Protein AF-A0A9Q0JCF6-F1 (afdb_monomer_lite)

Radius of gyration: 12.87 Å; chains: 1; bounding box: 29×24×26 Å

Organism: NCBI:txid218843

pLDDT: mean 94.23, std 1.71, range [88.44, 97.44]

Secondary structure (DSSP, 8-state):
-EE-GGG-STTHHHHHHHHHHHHHTT-EETTTEE-------------EEPTTT-PEE-

Sequence (58 aa):
MQLHPRHFGRNLRENLVSKLMKDVEGTCSGRHGFVVAITGIESVGKGLIRDGTGFATF

Structure (mmCIF, N/CA/C/O backbone):
data_AF-A0A9Q0JCF6-F1
#
_entry.id   AF-A0A9Q0JCF6-F1
#
loop_
_atom_site.group_PDB
_atom_site.id
_atom_site.type_symbol
_atom_site.label_atom_id
_atom_site.label_alt_id
_atom_site.label_comp_id
_atom_site.label_asym_id
_atom_site.label_entity_id
_atom_site.label_seq_id
_atom_site.pdbx_PDB_ins_code
_atom_site.Cartn_x
_atom_site.Cartn_y
_atom_site.Cartn_z
_atom_site.occupancy
_atom_site.B_iso_or_equiv
_atom_site.auth_seq_id
_atom_site.auth_comp_id
_atom_site.auth_asym_id
_atom_site.auth_atom_id
_atom_site.pdbx_PDB_model_num
ATOM 1 N N . MET A 1 1 ? 0.271 4.440 -3.699 1.00 88.44 1 MET A N 1
ATOM 2 C CA . MET A 1 1 ? 1.367 4.168 -2.729 1.00 88.44 1 MET A CA 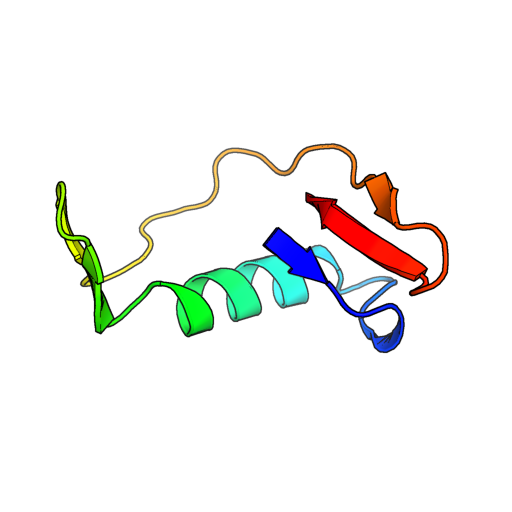1
ATOM 3 C C . MET A 1 1 ? 2.719 4.309 -3.421 1.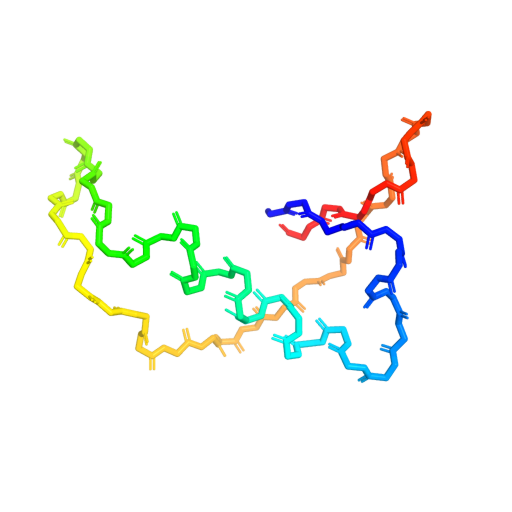00 88.44 1 MET A C 1
ATOM 5 O O . MET A 1 1 ? 2.798 3.911 -4.570 1.00 88.44 1 MET A O 1
ATOM 9 N N . GLN A 1 2 ? 3.771 4.822 -2.762 1.00 93.31 2 GLN A N 1
ATOM 10 C CA . GLN A 1 2 ? 5.136 4.874 -3.328 1.00 93.31 2 GLN A CA 1
ATOM 11 C C . GLN A 1 2 ? 6.069 3.839 -2.684 1.00 93.31 2 GLN A C 1
ATOM 13 O O . GLN A 1 2 ? 6.179 3.792 -1.461 1.00 93.31 2 GLN A O 1
ATOM 18 N N . LEU A 1 3 ? 6.775 3.047 -3.492 1.00 94.75 3 LEU A N 1
ATOM 19 C CA . LEU A 1 3 ? 7.722 2.027 -3.042 1.00 94.75 3 LEU A CA 1
ATOM 20 C C . LEU A 1 3 ? 9.148 2.360 -3.496 1.00 94.75 3 LEU A C 1
ATOM 22 O O . LEU A 1 3 ? 9.394 2.639 -4.669 1.00 94.75 3 LEU A O 1
ATOM 26 N N . HIS A 1 4 ? 10.091 2.302 -2.557 1.00 94.75 4 HIS A N 1
ATOM 27 C CA . HIS A 1 4 ? 11.506 2.557 -2.819 1.00 94.75 4 HIS A CA 1
ATOM 28 C C . HIS A 1 4 ? 12.141 1.417 -3.650 1.00 94.75 4 HIS A C 1
ATOM 30 O O . HIS A 1 4 ? 11.899 0.251 -3.323 1.00 94.75 4 HIS A O 1
ATOM 36 N N . PRO A 1 5 ? 13.036 1.710 -4.621 1.00 94.75 5 PRO A N 1
ATOM 37 C CA . PRO A 1 5 ? 13.662 0.707 -5.500 1.00 94.75 5 PRO A CA 1
ATOM 38 C C . PRO A 1 5 ? 14.292 -0.499 -4.799 1.00 94.75 5 PRO A C 1
ATOM 40 O O . PRO A 1 5 ? 14.184 -1.623 -5.271 1.00 94.75 5 PRO A O 1
ATOM 43 N N . ARG A 1 6 ? 14.908 -0.283 -3.627 1.00 94.31 6 ARG A N 1
ATOM 44 C CA . ARG A 1 6 ? 15.483 -1.343 -2.767 1.00 94.31 6 ARG A CA 1
ATOM 45 C C . ARG A 1 6 ? 14.543 -2.524 -2.466 1.00 94.31 6 ARG A C 1
ATOM 47 O O . ARG A 1 6 ? 15.019 -3.582 -2.081 1.00 94.31 6 ARG A O 1
ATOM 54 N N . HIS A 1 7 ? 13.229 -2.321 -2.556 1.00 93.75 7 HIS A N 1
ATOM 55 C CA . HIS A 1 7 ? 12.213 -3.332 -2.255 1.00 93.75 7 HIS A CA 1
ATOM 56 C C . HIS A 1 7 ? 11.676 -4.035 -3.509 1.00 93.75 7 HIS A C 1
ATOM 58 O O . HIS A 1 7 ? 10.769 -4.863 -3.400 1.00 93.75 7 HIS A O 1
ATOM 64 N N . PHE A 1 8 ? 12.212 -3.709 -4.690 1.00 93.25 8 PHE A N 1
ATOM 65 C CA . PHE A 1 8 ? 11.892 -4.404 -5.931 1.00 93.25 8 PHE A CA 1
ATOM 66 C C . PHE A 1 8 ? 12.492 -5.811 -5.913 1.00 93.25 8 PHE A C 1
ATOM 68 O O . PHE A 1 8 ? 13.599 -6.025 -5.424 1.00 93.25 8 PHE A O 1
ATOM 75 N N . GLY A 1 9 ? 11.753 -6.778 -6.454 1.00 92.12 9 GLY A N 1
ATOM 76 C CA . GLY A 1 9 ? 12.173 -8.174 -6.516 1.00 92.12 9 GLY A CA 1
ATOM 77 C C . GLY A 1 9 ? 11.095 -9.126 -6.014 1.00 92.12 9 GLY A C 1
ATOM 78 O O . GLY A 1 9 ? 9.909 -8.801 -6.017 1.00 92.12 9 GLY A O 1
ATOM 79 N N . ARG A 1 10 ? 11.517 -10.318 -5.578 1.00 93.44 10 ARG A N 1
ATOM 80 C CA . ARG A 1 10 ? 10.624 -11.435 -5.228 1.00 93.44 10 ARG A CA 1
ATOM 81 C C . ARG A 1 10 ? 9.566 -11.075 -4.181 1.00 93.44 10 ARG A C 1
ATOM 83 O O . ARG A 1 10 ? 8.439 -11.538 -4.295 1.00 93.44 10 ARG A O 1
ATOM 90 N N . ASN A 1 11 ? 9.915 -10.204 -3.234 1.00 93.69 11 ASN A N 1
ATOM 91 C CA . ASN A 1 11 ? 9.057 -9.862 -2.099 1.00 93.69 11 ASN A CA 1
ATOM 92 C C . ASN A 1 11 ? 8.284 -8.545 -2.299 1.00 93.69 11 ASN A C 1
ATOM 94 O O . ASN A 1 11 ? 7.855 -7.907 -1.338 1.00 93.69 11 ASN A O 1
ATOM 98 N N . LEU A 1 12 ? 8.139 -8.085 -3.549 1.00 92.25 12 LEU A N 1
ATOM 99 C CA . LEU A 1 12 ? 7.477 -6.818 -3.876 1.00 92.25 12 LEU A CA 1
ATOM 100 C C . LEU A 1 12 ? 6.074 -6.742 -3.260 1.00 92.25 12 LEU A C 1
ATOM 102 O O . LEU A 1 12 ? 5.717 -5.729 -2.661 1.00 92.25 12 LEU A O 1
ATOM 106 N N . ARG A 1 13 ? 5.294 -7.824 -3.383 1.00 92.31 13 ARG A N 1
ATOM 107 C CA . ARG A 1 13 ? 3.926 -7.881 -2.863 1.00 92.31 13 ARG A CA 1
ATOM 108 C C . ARG A 1 13 ? 3.908 -7.762 -1.344 1.00 92.31 13 ARG A C 1
ATOM 110 O O . ARG A 1 13 ? 3.171 -6.922 -0.842 1.00 92.31 13 ARG A O 1
ATOM 117 N N . GLU A 1 14 ? 4.718 -8.539 -0.621 1.00 94.06 14 GLU A N 1
ATOM 118 C CA . GLU A 1 14 ? 4.757 -8.444 0.845 1.00 94.06 14 GLU A CA 1
ATOM 119 C C . GLU A 1 14 ? 5.214 -7.058 1.309 1.00 94.06 14 GLU A C 1
ATOM 121 O O . GLU A 1 14 ? 4.625 -6.496 2.229 1.00 94.06 14 GLU A O 1
ATOM 126 N N . ASN A 1 15 ? 6.203 -6.464 0.635 1.00 94.62 15 ASN A N 1
ATOM 127 C CA . ASN A 1 15 ? 6.674 -5.115 0.948 1.00 94.62 15 ASN A CA 1
ATOM 128 C C . ASN A 1 15 ? 5.575 -4.058 0.745 1.00 94.62 15 ASN A C 1
ATOM 130 O O . ASN A 1 15 ? 5.460 -3.137 1.553 1.00 94.62 15 A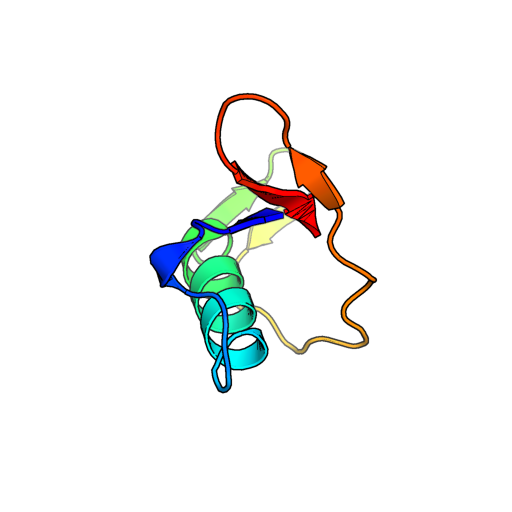SN A O 1
ATOM 134 N N . LEU A 1 16 ? 4.747 -4.191 -0.300 1.00 94.06 16 LEU A N 1
ATOM 135 C CA . LEU A 1 16 ? 3.590 -3.318 -0.527 1.00 94.06 16 LEU A CA 1
ATOM 136 C C . LEU A 1 16 ? 2.523 -3.494 0.558 1.00 94.06 16 LEU A C 1
ATOM 138 O O . LEU A 1 16 ? 2.036 -2.499 1.087 1.00 94.06 16 LEU A O 1
ATOM 142 N N . VAL A 1 17 ? 2.187 -4.736 0.922 1.00 93.94 17 VAL A N 1
ATOM 143 C CA . VAL A 1 17 ? 1.202 -5.024 1.982 1.00 93.94 17 VAL A CA 1
ATOM 144 C C . VAL A 1 17 ? 1.674 -4.463 3.319 1.00 93.94 17 VAL A C 1
ATOM 146 O O . VAL A 1 17 ? 0.939 -3.740 3.984 1.00 93.94 17 VAL A O 1
ATOM 149 N N . SER A 1 18 ? 2.922 -4.754 3.689 1.00 94.19 18 SER A N 1
ATOM 150 C CA . SER A 1 18 ? 3.519 -4.294 4.941 1.00 94.19 18 SER A CA 1
ATOM 151 C C . SER A 1 18 ? 3.554 -2.769 5.010 1.00 94.19 18 SER A C 1
ATOM 153 O O . SER A 1 18 ? 3.220 -2.180 6.039 1.00 94.19 18 SER A O 1
ATOM 155 N N . LYS A 1 19 ? 3.893 -2.114 3.893 1.00 94.69 19 LYS A N 1
ATOM 156 C CA . LYS A 1 19 ? 3.842 -0.658 3.795 1.00 94.69 19 LYS A CA 1
ATOM 157 C C . LYS A 1 19 ? 2.418 -0.121 3.924 1.00 94.69 19 LYS A C 1
ATOM 159 O O . LYS A 1 19 ? 2.239 0.884 4.600 1.00 94.69 19 LYS A O 1
ATOM 164 N N . LEU A 1 20 ? 1.424 -0.773 3.313 1.00 95.25 20 LEU A N 1
ATOM 165 C CA . LEU A 1 20 ? 0.021 -0.363 3.418 1.00 95.25 20 LEU A CA 1
ATOM 166 C C . LEU A 1 20 ? -0.408 -0.372 4.880 1.00 95.25 20 LEU A C 1
ATOM 168 O O . LEU A 1 20 ? -0.807 0.660 5.399 1.00 95.25 20 LEU A O 1
ATOM 172 N N . MET A 1 21 ? -0.257 -1.516 5.546 1.00 95.38 21 MET A N 1
ATOM 173 C CA . MET A 1 21 ? -0.630 -1.674 6.951 1.00 95.38 21 MET A CA 1
ATOM 174 C C . MET A 1 21 ? 0.022 -0.591 7.811 1.00 95.38 21 MET A C 1
ATOM 176 O O . MET A 1 21 ? -0.669 0.148 8.502 1.00 95.38 21 MET A O 1
ATOM 180 N N . LYS A 1 22 ? 1.339 -0.401 7.664 1.00 95.38 22 LYS A N 1
ATOM 181 C CA . LYS A 1 22 ? 2.088 0.615 8.412 1.00 95.38 22 LYS A CA 1
ATOM 182 C C . LYS A 1 22 ? 1.618 2.051 8.159 1.00 95.38 22 LYS A C 1
ATOM 184 O O . LYS A 1 22 ? 1.655 2.862 9.078 1.00 95.38 22 LYS A O 1
ATOM 189 N N . ASP A 1 23 ? 1.264 2.385 6.922 1.00 94.44 23 ASP A N 1
ATOM 190 C CA . ASP A 1 23 ? 0.917 3.756 6.550 1.00 94.44 23 ASP A CA 1
ATOM 191 C C . ASP A 1 23 ? -0.539 4.110 6.905 1.00 94.44 23 ASP A C 1
ATOM 193 O O . ASP A 1 23 ? -0.833 5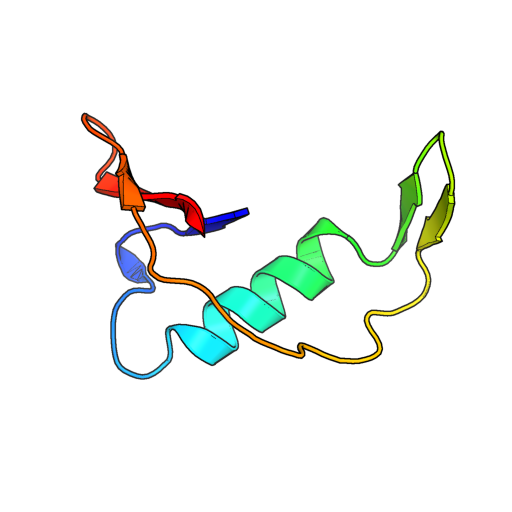.294 7.066 1.00 94.44 23 ASP A O 1
ATOM 197 N N . VAL A 1 24 ? -1.453 3.128 6.986 1.00 94.75 24 VAL A N 1
ATOM 198 C CA . VAL A 1 24 ? -2.896 3.399 7.143 1.00 94.75 24 VAL A CA 1
ATOM 199 C C . VAL A 1 24 ? -3.475 2.933 8.477 1.00 94.75 24 VAL A C 1
ATOM 201 O O . VAL A 1 24 ? -4.338 3.625 9.022 1.00 94.75 24 VAL A O 1
ATOM 204 N N . GLU A 1 25 ? -3.051 1.791 9.018 1.00 95.94 25 GLU A N 1
ATOM 205 C CA . GLU A 1 25 ? -3.605 1.290 10.281 1.00 95.94 25 GLU A CA 1
ATOM 206 C C . GLU A 1 25 ? -3.245 2.230 11.435 1.00 95.94 25 GLU A C 1
ATOM 208 O O . GLU A 1 25 ? -2.121 2.715 11.552 1.00 95.94 25 GLU A O 1
ATOM 213 N N . GLY A 1 26 ? -4.226 2.529 12.282 1.00 96.62 26 GLY A N 1
ATOM 214 C CA . GLY A 1 26 ? -4.074 3.470 13.385 1.00 96.62 26 GLY A CA 1
ATOM 215 C C . GLY A 1 26 ? -4.145 4.947 12.986 1.00 96.62 26 GLY A C 1
ATOM 216 O O . GLY A 1 26 ? -3.920 5.812 13.833 1.00 96.62 26 GLY A O 1
ATOM 217 N N . THR A 1 27 ? -4.457 5.269 11.726 1.00 97.06 27 THR A N 1
ATOM 218 C CA . THR A 1 27 ? -4.609 6.662 11.275 1.00 97.06 27 THR A CA 1
ATOM 219 C C . THR A 1 27 ? -6.067 7.129 11.298 1.00 97.06 27 THR A C 1
ATOM 221 O O . THR A 1 27 ? -7.001 6.359 11.063 1.00 97.06 27 THR A O 1
ATOM 224 N N . CYS A 1 28 ? -6.274 8.424 11.559 1.00 96.38 28 CYS A N 1
ATOM 225 C CA . CYS A 1 28 ? -7.574 9.078 11.405 1.00 96.38 28 CYS A CA 1
ATOM 226 C C . CYS A 1 28 ? -7.723 9.640 9.988 1.00 96.38 28 CYS A C 1
ATOM 228 O O . CYS A 1 28 ? -7.042 10.591 9.604 1.00 96.38 28 CYS A O 1
ATOM 230 N N . SER A 1 29 ? -8.680 9.112 9.233 1.00 92.06 29 SER A N 1
ATOM 231 C CA . SER A 1 29 ? -9.164 9.722 8.002 1.00 92.06 29 SER A CA 1
ATOM 232 C C . SER A 1 29 ? -10.270 10.720 8.332 1.00 92.06 29 SER A C 1
ATOM 234 O O . SER A 1 29 ? -11.322 10.332 8.833 1.00 92.06 29 SER A O 1
ATOM 236 N N . GLY A 1 30 ? -10.103 11.997 7.977 1.00 91.94 30 GLY A N 1
ATOM 237 C CA . GLY A 1 30 ? -11.152 13.009 8.186 1.00 91.94 30 GLY A CA 1
ATOM 238 C C . GLY A 1 30 ? -12.489 12.685 7.497 1.00 91.94 30 GLY A C 1
ATOM 239 O O . GLY A 1 30 ? -13.522 13.215 7.886 1.00 91.94 30 GLY A O 1
ATOM 240 N N . ARG A 1 31 ? -12.480 11.792 6.497 1.00 94.88 31 ARG A N 1
ATOM 241 C CA . ARG A 1 31 ? -13.678 11.347 5.770 1.00 94.88 31 ARG A CA 1
ATOM 242 C C . ARG A 1 31 ? -14.289 10.052 6.312 1.00 94.88 31 ARG A C 1
ATOM 244 O O . ARG A 1 31 ? -15.491 9.868 6.174 1.00 94.88 31 ARG A O 1
ATOM 251 N N . HIS A 1 32 ? -13.480 9.157 6.880 1.00 92.62 32 HIS A N 1
ATOM 252 C CA . HIS A 1 32 ? -13.903 7.784 7.204 1.00 92.62 32 HIS A CA 1
ATOM 253 C C . HIS A 1 32 ? -13.698 7.394 8.676 1.00 92.62 32 HIS A C 1
ATOM 255 O O . HIS A 1 32 ? -14.040 6.281 9.060 1.00 92.62 32 HIS A O 1
ATOM 261 N N . GLY A 1 33 ? -13.164 8.289 9.509 1.00 96.38 33 GLY A N 1
ATOM 262 C CA . GLY A 1 33 ? -12.874 8.012 10.914 1.00 96.38 33 GLY A CA 1
ATOM 263 C C . GLY A 1 33 ? -11.543 7.285 11.116 1.00 96.38 33 GLY A C 1
ATOM 264 O O . GLY A 1 33 ? -10.603 7.450 10.339 1.00 96.38 33 GLY A O 1
ATOM 265 N N . PHE A 1 34 ? -11.445 6.520 12.200 1.00 97.44 34 PHE A N 1
ATOM 266 C CA . PHE A 1 34 ? -10.223 5.819 12.591 1.00 97.44 34 PHE A CA 1
ATOM 267 C C . PHE A 1 34 ? -10.103 4.464 11.882 1.00 97.44 34 PHE A C 1
ATOM 269 O O . PHE A 1 34 ? -11.008 3.633 11.959 1.00 97.44 34 PHE A O 1
ATOM 276 N N . VAL A 1 35 ? -8.980 4.231 11.204 1.00 97.12 35 VAL A N 1
ATOM 277 C CA . VAL A 1 35 ? -8.704 2.974 10.499 1.00 97.12 35 VAL A CA 1
ATOM 278 C C . VAL A 1 35 ? -8.109 1.968 11.481 1.00 97.12 35 VAL A C 1
ATOM 280 O O . VAL A 1 35 ? -6.993 2.150 11.956 1.00 97.12 35 VAL A O 1
ATOM 283 N N . VAL A 1 36 ? -8.847 0.897 11.781 1.00 96.31 36 VAL A N 1
ATOM 284 C CA . VAL A 1 36 ? -8.426 -0.112 12.772 1.00 96.31 36 VAL A CA 1
ATOM 285 C C . VAL A 1 36 ? -7.524 -1.182 12.157 1.00 96.31 36 VAL A C 1
ATOM 287 O O . VAL A 1 36 ? -6.493 -1.504 12.736 1.00 96.31 36 VAL A O 1
ATOM 290 N N . ALA A 1 37 ? -7.909 -1.737 11.006 1.00 95.94 37 ALA A N 1
ATOM 291 C CA . ALA A 1 37 ? -7.178 -2.820 10.353 1.00 95.94 37 ALA A CA 1
ATOM 292 C C . ALA A 1 37 ? -7.485 -2.885 8.850 1.00 95.94 37 ALA A C 1
ATOM 294 O O . ALA A 1 37 ? -8.607 -2.598 8.423 1.00 95.94 37 ALA A O 1
ATOM 295 N N . ILE A 1 38 ? -6.504 -3.315 8.057 1.00 94.56 38 ILE A N 1
ATOM 296 C CA . ILE A 1 38 ? -6.680 -3.705 6.657 1.00 94.56 38 ILE A CA 1
ATOM 297 C C . ILE A 1 38 ? -7.196 -5.149 6.618 1.00 94.56 38 ILE A C 1
ATOM 299 O O . ILE A 1 38 ? -6.540 -6.072 7.092 1.00 94.56 38 ILE A O 1
ATOM 303 N N . THR A 1 39 ? -8.367 -5.368 6.018 1.00 95.38 39 THR A N 1
ATOM 304 C CA . THR A 1 39 ? -9.021 -6.691 5.987 1.00 95.38 39 THR A CA 1
ATOM 305 C C . THR A 1 39 ? -8.563 -7.584 4.836 1.00 95.38 39 THR A C 1
ATOM 307 O O . THR A 1 39 ? -8.706 -8.802 4.903 1.00 95.38 39 THR A O 1
ATOM 310 N N . GLY A 1 40 ? -8.003 -7.005 3.776 1.00 93.31 40 GLY A N 1
ATOM 311 C CA . GLY A 1 40 ? -7.527 -7.753 2.621 1.00 93.31 40 GLY A CA 1
ATOM 312 C C . GLY A 1 40 ? -7.042 -6.851 1.494 1.00 93.31 40 GLY A C 1
ATOM 313 O O . GLY A 1 40 ? -7.231 -5.636 1.518 1.00 93.31 40 GLY A O 1
ATOM 314 N N . ILE A 1 41 ? -6.401 -7.464 0.497 1.00 93.12 41 ILE A N 1
ATOM 315 C CA . ILE A 1 41 ? -5.985 -6.804 -0.745 1.00 93.12 41 ILE A CA 1
ATOM 316 C C . ILE A 1 41 ? -6.571 -7.586 -1.910 1.00 93.12 41 ILE A C 1
ATOM 318 O O . ILE A 1 41 ? -6.140 -8.709 -2.180 1.00 93.12 41 ILE A O 1
ATOM 322 N N . GLU A 1 42 ? -7.514 -6.971 -2.615 1.00 94.19 42 GLU A N 1
ATOM 323 C CA . GLU A 1 42 ? -8.197 -7.593 -3.751 1.00 94.19 42 GLU A CA 1
ATOM 324 C C . GLU A 1 42 ? -7.276 -7.724 -4.968 1.00 94.19 42 GLU A C 1
ATOM 326 O O . GLU A 1 42 ? -7.133 -8.799 -5.544 1.00 94.19 42 GLU A O 1
ATOM 331 N N . SER A 1 43 ? -6.600 -6.640 -5.353 1.00 92.25 43 SER A N 1
ATOM 332 C CA . SER A 1 43 ? -5.683 -6.635 -6.492 1.00 92.25 43 SER A CA 1
ATOM 333 C C . SER A 1 43 ? -4.561 -5.614 -6.314 1.00 92.25 43 SER A C 1
ATOM 335 O O . SER A 1 43 ? -4.668 -4.668 -5.538 1.00 92.25 43 SER A O 1
ATOM 337 N N . VAL A 1 44 ? -3.449 -5.836 -7.020 1.00 91.38 44 VAL A N 1
ATOM 338 C CA . VAL A 1 44 ? -2.325 -4.897 -7.095 1.00 91.38 44 VAL A CA 1
ATOM 339 C C . VAL A 1 44 ? -2.116 -4.571 -8.566 1.00 91.38 44 VAL A C 1
ATOM 341 O O . VAL A 1 44 ? -1.868 -5.470 -9.370 1.00 91.38 44 VAL A O 1
ATOM 344 N N . GLY A 1 45 ? -2.266 -3.294 -8.916 1.00 91.94 45 GLY A N 1
ATOM 345 C CA . GLY A 1 45 ? -2.102 -2.813 -10.284 1.00 91.94 45 GLY A CA 1
ATOM 346 C C . GLY A 1 45 ? -0.651 -2.864 -10.773 1.00 91.94 45 GLY A C 1
ATOM 347 O O . GLY A 1 45 ? 0.282 -3.155 -10.022 1.00 91.94 45 GLY A O 1
ATOM 348 N N . LYS A 1 46 ? -0.450 -2.549 -12.057 1.00 93.00 46 LYS A N 1
ATOM 349 C CA . LYS A 1 46 ? 0.898 -2.359 -12.609 1.00 93.00 46 LYS A CA 1
ATOM 350 C C . LYS A 1 46 ? 1.502 -1.086 -12.015 1.00 93.00 46 LYS A C 1
ATOM 352 O O . LYS A 1 46 ? 0.897 -0.023 -12.113 1.00 93.00 46 LYS A O 1
ATOM 357 N N . GLY A 1 47 ? 2.689 -1.202 -11.429 1.00 92.69 47 GLY A N 1
ATOM 358 C CA . GLY A 1 47 ? 3.412 -0.050 -10.899 1.00 92.69 47 GLY A CA 1
ATOM 359 C C . GLY A 1 47 ? 3.962 0.845 -12.011 1.00 92.69 47 GLY A C 1
ATOM 360 O O . GLY A 1 47 ? 4.393 0.352 -13.053 1.00 92.69 47 GLY A O 1
ATOM 361 N N . LEU A 1 48 ? 3.981 2.154 -11.770 1.00 96.12 48 LEU A N 1
ATOM 362 C CA . LEU A 1 48 ? 4.593 3.159 -12.638 1.00 96.12 48 LEU A CA 1
ATOM 363 C C . LEU A 1 48 ? 5.852 3.724 -11.976 1.00 96.12 48 LEU A C 1
ATOM 365 O O . LEU A 1 48 ? 5.788 4.213 -10.848 1.00 96.12 48 LEU A O 1
ATOM 369 N N . ILE A 1 49 ? 6.985 3.695 -12.675 1.00 96.44 49 ILE A N 1
ATOM 370 C CA . ILE A 1 49 ? 8.224 4.306 -12.181 1.00 96.44 49 ILE A CA 1
ATOM 371 C C . ILE A 1 49 ? 8.120 5.829 -12.281 1.00 96.44 49 ILE A C 1
ATOM 373 O O . ILE A 1 49 ? 7.658 6.373 -13.280 1.00 96.44 49 ILE A O 1
ATOM 377 N N . ARG A 1 50 ? 8.530 6.520 -11.218 1.00 96.06 50 ARG A N 1
ATOM 378 C CA . ARG A 1 50 ? 8.595 7.977 -11.149 1.00 96.06 50 ARG A CA 1
ATOM 379 C C . ARG A 1 50 ? 9.972 8.449 -11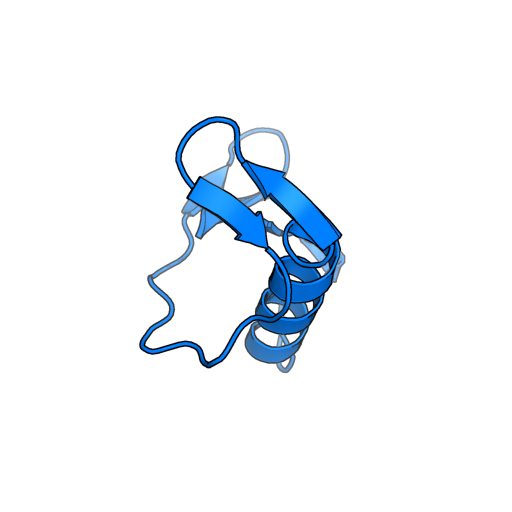.588 1.00 96.06 50 ARG A C 1
ATOM 381 O O . ARG A 1 50 ? 10.989 8.049 -11.015 1.00 96.06 50 ARG A O 1
ATOM 388 N N . ASP A 1 51 ? 9.976 9.346 -12.564 1.00 93.38 51 ASP A N 1
ATOM 389 C CA . ASP A 1 51 ? 11.197 9.951 -13.079 1.00 93.38 51 ASP A CA 1
ATOM 390 C C . ASP A 1 51 ? 11.947 10.720 -11.983 1.00 93.38 51 ASP A C 1
ATOM 392 O O . ASP A 1 51 ? 11.354 11.307 -11.073 1.00 93.38 51 ASP A O 1
ATOM 396 N N . GLY A 1 52 ? 13.276 10.674 -12.044 1.00 93.50 52 GLY A N 1
ATOM 397 C CA . GLY A 1 52 ? 14.175 11.372 -11.121 1.00 93.50 52 GLY A CA 1
ATOM 398 C C . GLY A 1 52 ? 14.375 10.707 -9.755 1.00 93.50 52 GLY A C 1
ATOM 399 O O . GLY A 1 52 ? 15.435 10.882 -9.164 1.00 93.50 52 GLY A O 1
ATOM 400 N N . THR A 1 53 ? 13.420 9.914 -9.254 1.00 94.44 53 THR A N 1
ATOM 401 C CA . THR A 1 53 ? 13.555 9.229 -7.949 1.00 94.44 53 THR A CA 1
ATOM 402 C C . THR A 1 53 ? 13.662 7.711 -8.067 1.00 94.44 53 THR A C 1
ATOM 404 O O . THR A 1 53 ? 14.176 7.057 -7.161 1.00 94.44 53 THR A O 1
ATOM 407 N N . GLY A 1 54 ? 13.151 7.133 -9.159 1.00 93.38 54 GLY A N 1
ATOM 408 C CA . GLY A 1 54 ? 13.096 5.687 -9.373 1.00 93.38 54 GLY A CA 1
ATOM 409 C C . GLY A 1 54 ? 12.034 4.967 -8.537 1.00 93.38 54 GLY A C 1
ATOM 410 O O . GLY A 1 54 ? 11.861 3.759 -8.684 1.00 93.38 54 GLY A O 1
ATOM 411 N N . PHE A 1 55 ? 11.297 5.671 -7.673 1.00 95.94 55 PHE A N 1
ATOM 412 C CA . PHE A 1 55 ? 10.219 5.068 -6.888 1.00 95.94 55 PHE A CA 1
ATOM 413 C C . PHE A 1 55 ? 9.121 4.535 -7.804 1.00 95.94 55 PHE A C 1
ATOM 415 O O . PHE A 1 55 ? 8.771 5.168 -8.797 1.00 95.94 55 PHE A O 1
ATOM 422 N N . ALA A 1 56 ? 8.531 3.403 -7.434 1.00 95.69 56 ALA A N 1
ATOM 423 C CA . ALA A 1 56 ? 7.347 2.888 -8.108 1.00 95.69 56 ALA A CA 1
ATOM 424 C C . ALA A 1 56 ? 6.082 3.374 -7.397 1.00 95.69 56 ALA A C 1
ATOM 426 O O . ALA A 1 56 ? 5.982 3.266 -6.173 1.00 95.69 56 ALA A O 1
ATOM 427 N N . THR A 1 57 ? 5.109 3.868 -8.158 1.00 94.62 57 THR A N 1
ATOM 428 C CA . THR A 1 57 ? 3.763 4.164 -7.668 1.00 94.62 57 THR A CA 1
ATOM 429 C C . THR A 1 57 ? 2.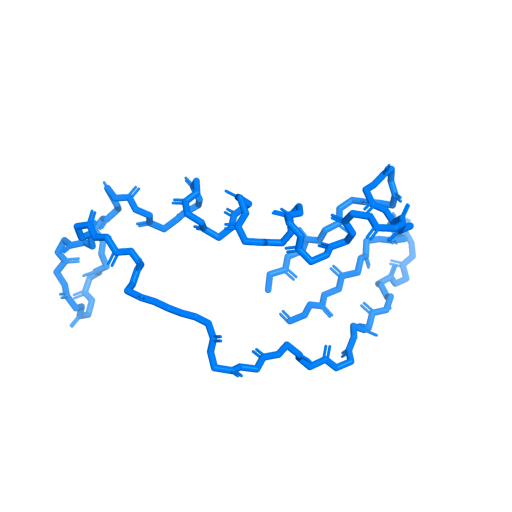803 3.066 -8.097 1.00 94.62 57 THR A C 1
ATOM 431 O O . THR A 1 57 ? 2.750 2.734 -9.279 1.00 94.62 57 THR A O 1
ATOM 434 N N . PHE A 1 58 ? 2.045 2.546 -7.137 1.00 91.56 58 PHE A N 1
ATOM 435 C CA . PHE A 1 58 ? 0.962 1.578 -7.324 1.00 91.56 58 PHE A CA 1
ATOM 436 C C . PHE A 1 58 ? -0.367 2.183 -6.881 1.00 91.56 58 PHE A C 1
ATOM 438 O O . PHE A 1 58 ? -0.340 2.995 -5.914 1.00 91.56 58 PHE A O 1
#

Foldseek 3Di:
DKAAPVCPDDCVPVSVVVVVQVVQAQDQDPVPGHHHGDPDDPDDDDWDQDPPRRITDD

InterPro domains:
  IPR005576 RNA polymerase Rpb7-like , N-terminal [PF03876] (2-54)
  IPR036898 RNA polymerase Rpb7-like, N-terminal domain superfamily [G3DSA:3.30.1490.120] (1-58)
  IPR036898 RNA polymerase Rpb7-like, N-terminal domain superfamily [SSF88798] (2-58)
  IPR045113 RNA polymerase subunit Rpb7-like [PTHR12709] (1-58)